Protein AF-A0A229R6T4-F1 (afdb_monomer)

InterPro domains:
  IPR029044 Nucleotide-diphospho-sugar transferases [SSF53448] (3-67)

pLDDT: mean 90.29, std 9.26, range [52.06, 97.5]

Radius of gyration: 14.87 Å; Cα contacts (8 Å, |Δi|>4): 60; chains: 1; bounding box: 37×19×37 Å

Mean predicted aligned error: 4.58 Å

Structure (mmCIF, N/CA/C/O backbone):
data_AF-A0A229R6T4-F1
#
_entry.id   AF-A0A229R6T4-F1
#
loop_
_atom_site.group_PDB
_atom_site.id
_atom_site.type_symbol
_atom_site.label_atom_id
_atom_site.label_alt_id
_atom_site.label_comp_id
_atom_site.label_asym_id
_atom_site.label_entity_id
_atom_site.label_seq_id
_atom_site.pdbx_PDB_ins_code
_atom_site.Cartn_x
_atom_site.Cartn_y
_atom_site.Cartn_z
_atom_site.occupancy
_atom_site.B_iso_or_equiv
_atom_site.auth_seq_id
_atom_site.auth_comp_id
_atom_site.auth_asym_id
_atom_site.auth_atom_id
_atom_site.pdbx_PDB_model_num
ATOM 1 N N . ARG A 1 1 ? -10.409 -8.851 -2.975 1.00 61.47 1 ARG A N 1
ATOM 2 C CA . ARG A 1 1 ? -9.556 -7.672 -3.269 1.00 61.47 1 ARG A CA 1
ATOM 3 C C . ARG A 1 1 ? -9.041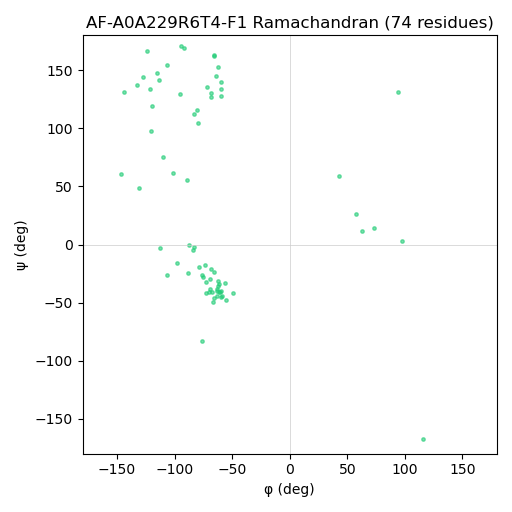 -7.772 -4.696 1.00 61.47 1 ARG A C 1
ATOM 5 O O . ARG A 1 1 ? -8.735 -8.873 -5.130 1.00 61.47 1 ARG A O 1
ATOM 12 N N . GLN A 1 2 ? -8.994 -6.653 -5.418 1.00 67.19 2 GLN A N 1
ATOM 13 C CA . GLN A 1 2 ? -8.761 -6.624 -6.870 1.00 67.19 2 GLN A CA 1
ATOM 14 C C . GLN A 1 2 ? -7.301 -6.934 -7.270 1.00 67.19 2 GLN A C 1
ATOM 16 O O . GLN A 1 2 ? -7.059 -7.282 -8.416 1.00 67.19 2 GLN A O 1
ATOM 21 N N . GLY A 1 3 ? -6.322 -6.851 -6.354 1.00 77.81 3 GLY A N 1
ATOM 22 C CA . GLY A 1 3 ? -4.920 -7.226 -6.629 1.00 77.81 3 GLY A CA 1
ATOM 23 C C . GLY A 1 3 ? -4.229 -6.380 -7.709 1.00 77.81 3 GLY A C 1
ATOM 24 O O . GLY A 1 3 ? -3.161 -6.738 -8.193 1.00 77.81 3 GLY A O 1
ATOM 25 N N . THR A 1 4 ? -4.851 -5.270 -8.110 1.00 90.19 4 THR A N 1
ATOM 26 C CA . THR A 1 4 ? -4.423 -4.418 -9.226 1.00 90.19 4 THR A CA 1
ATOM 27 C C . THR A 1 4 ? -3.624 -3.191 -8.779 1.00 90.19 4 THR A C 1
ATOM 29 O O . THR A 1 4 ? -2.958 -2.562 -9.605 1.00 90.19 4 THR A O 1
ATOM 32 N N . GLY A 1 5 ? -3.691 -2.850 -7.489 1.00 93.12 5 GLY A N 1
ATOM 33 C CA . GLY A 1 5 ? -2.973 -1.745 -6.857 1.00 93.12 5 GLY A CA 1
ATOM 34 C C . GLY A 1 5 ? -1.619 -2.153 -6.272 1.00 93.12 5 GLY A C 1
ATOM 35 O O . GLY A 1 5 ? -1.301 -3.335 -6.156 1.00 93.12 5 GLY A O 1
ATOM 36 N N . THR A 1 6 ? -0.814 -1.164 -5.890 1.00 95.12 6 THR A N 1
ATOM 37 C CA . THR A 1 6 ? 0.456 -1.356 -5.173 1.00 95.12 6 THR A CA 1
ATOM 38 C C . THR A 1 6 ? 0.388 -0.656 -3.825 1.00 95.12 6 THR A C 1
ATOM 40 O O . THR A 1 6 ? 0.268 0.564 -3.795 1.00 95.12 6 THR A O 1
ATOM 43 N N . THR A 1 7 ? 0.518 -1.401 -2.726 1.00 94.50 7 THR A N 1
ATOM 44 C CA . THR A 1 7 ? 0.513 -0.815 -1.372 1.00 94.50 7 THR A CA 1
ATOM 45 C C . THR A 1 7 ? 1.902 -0.389 -0.895 1.00 94.50 7 THR A C 1
ATOM 47 O O . THR A 1 7 ? 2.034 0.503 -0.064 1.00 94.50 7 THR A O 1
ATOM 50 N N . LEU A 1 8 ? 2.957 -1.003 -1.437 1.00 95.06 8 LEU A N 1
ATOM 51 C CA . LEU A 1 8 ? 4.342 -0.654 -1.144 1.00 95.06 8 LEU A CA 1
ATOM 52 C C . LEU A 1 8 ? 5.195 -0.802 -2.403 1.00 95.06 8 LEU A C 1
ATOM 54 O O . LE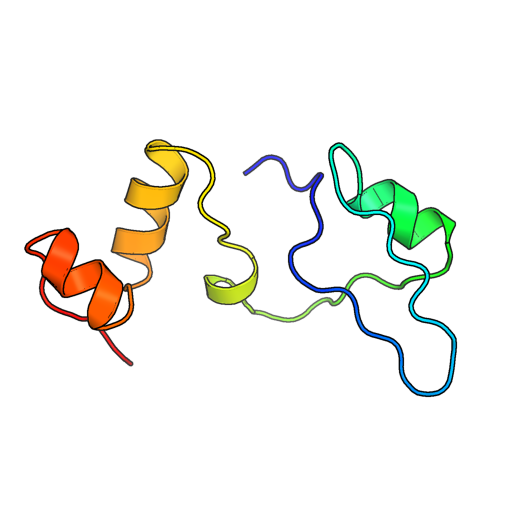U A 1 8 ? 5.161 -1.839 -3.064 1.00 95.06 8 LEU A O 1
ATOM 58 N N . LEU A 1 9 ? 5.991 0.224 -2.689 1.00 97.06 9 LEU A N 1
ATOM 59 C CA . LEU A 1 9 ? 7.055 0.202 -3.683 1.00 97.06 9 LEU A CA 1
ATOM 60 C C . LEU A 1 9 ? 8.369 0.526 -2.973 1.00 97.06 9 LEU A C 1
ATOM 62 O O . LEU A 1 9 ? 8.422 1.456 -2.170 1.00 97.06 9 LEU A O 1
ATOM 66 N N . LEU A 1 10 ? 9.416 -0.244 -3.257 1.00 95.81 10 LEU A N 1
ATOM 67 C CA . LEU A 1 10 ? 10.737 -0.088 -2.654 1.00 95.81 10 LEU A CA 1
ATOM 68 C C . LEU A 1 10 ? 11.795 0.014 -3.750 1.00 95.81 10 LEU A C 1
ATOM 70 O O . LEU A 1 10 ? 11.725 -0.698 -4.750 1.00 95.81 10 LEU A O 1
ATOM 74 N N . ALA A 1 11 ? 12.809 0.838 -3.509 1.00 95.81 11 ALA A N 1
ATOM 75 C CA . ALA A 1 11 ? 14.040 0.869 -4.284 1.00 95.81 11 ALA A CA 1
ATOM 76 C C . ALA A 1 11 ? 15.228 0.879 -3.316 1.00 95.81 11 ALA A C 1
ATOM 78 O O . ALA A 1 11 ? 15.182 1.548 -2.288 1.00 95.81 11 ALA A O 1
ATOM 79 N N . GLY A 1 12 ? 16.265 0.096 -3.625 1.00 90.31 12 GLY A N 1
ATOM 80 C CA . GLY A 1 12 ? 17.488 0.040 -2.820 1.00 90.31 12 GLY A CA 1
ATOM 81 C C . GLY A 1 12 ? 18.364 1.269 -3.058 1.00 90.31 12 GLY A C 1
ATOM 82 O O . GLY A 1 12 ? 18.324 2.231 -2.303 1.00 90.31 12 GLY A O 1
ATOM 83 N N . THR A 1 13 ? 19.162 1.232 -4.124 1.00 89.56 13 THR A N 1
ATOM 84 C CA . THR A 1 13 ? 20.075 2.324 -4.517 1.00 89.56 13 THR A CA 1
ATOM 85 C C . THR A 1 13 ? 19.684 3.004 -5.834 1.00 89.56 13 THR A C 1
ATOM 87 O O . THR A 1 13 ? 20.336 3.960 -6.246 1.00 89.56 13 THR A O 1
ATOM 90 N N . GLY A 1 14 ? 18.636 2.513 -6.503 1.00 88.50 14 GLY A N 1
ATOM 91 C CA . GLY A 1 14 ? 18.111 3.063 -7.756 1.00 88.50 14 GLY A CA 1
ATOM 92 C C . GLY A 1 14 ? 16.957 4.053 -7.554 1.00 88.50 14 GLY A C 1
ATOM 93 O O . GLY A 1 14 ? 16.437 4.176 -6.442 1.00 88.50 14 GLY A O 1
ATOM 94 N N . PRO A 1 15 ? 16.529 4.751 -8.623 1.00 92.31 15 PRO A N 1
ATOM 95 C CA . PRO A 1 15 ? 15.356 5.616 -8.572 1.00 92.31 15 PRO A CA 1
ATOM 96 C C . PRO A 1 15 ? 14.085 4.799 -8.303 1.00 92.31 15 PRO A C 1
ATOM 98 O O . PRO A 1 15 ? 13.948 3.668 -8.767 1.00 92.31 15 PRO A O 1
ATOM 101 N N . LEU A 1 16 ? 13.149 5.384 -7.551 1.00 95.38 16 LEU A N 1
ATOM 102 C CA . LEU A 1 16 ? 11.911 4.710 -7.150 1.00 95.38 16 LEU A CA 1
ATOM 103 C C . LEU A 1 16 ? 10.879 4.606 -8.288 1.00 95.38 16 LEU A C 1
ATOM 105 O O . LEU A 1 16 ? 10.085 3.676 -8.278 1.00 95.38 16 LEU A O 1
ATOM 109 N N . GLU A 1 17 ? 10.883 5.536 -9.252 1.00 95.38 17 GLU A N 1
ATOM 110 C CA . GLU A 1 17 ? 9.982 5.560 -10.424 1.00 95.38 17 GLU A CA 1
ATOM 111 C C . GLU A 1 17 ? 8.501 5.224 -10.107 1.00 95.38 17 GLU A C 1
ATOM 113 O O . GLU A 1 17 ? 7.947 4.259 -10.646 1.00 95.38 17 GLU A O 1
ATOM 118 N N . PRO A 1 18 ? 7.830 5.991 -9.222 1.00 97.19 18 PRO A N 1
ATOM 119 C CA . PRO A 1 18 ? 6.488 5.664 -8.750 1.00 97.19 18 PRO A CA 1
ATOM 120 C C . PRO A 1 18 ? 5.429 5.793 -9.855 1.00 97.19 18 PRO A C 1
ATOM 122 O O . PRO A 1 18 ? 5.315 6.822 -10.519 1.00 97.19 18 PRO A O 1
ATOM 125 N N . ARG A 1 19 ? 4.597 4.759 -10.007 1.00 97.38 19 ARG A N 1
ATOM 126 C CA . ARG A 1 19 ? 3.485 4.671 -10.974 1.00 97.38 19 ARG A CA 1
ATOM 127 C C . ARG A 1 19 ? 2.197 4.210 -10.287 1.00 97.38 19 ARG A C 1
ATOM 129 O O . ARG A 1 19 ? 1.531 3.275 -10.730 1.00 97.38 19 ARG A O 1
ATOM 136 N N . PHE A 1 20 ? 1.876 4.847 -9.160 1.00 95.94 20 PHE A N 1
ATOM 137 C CA . PHE A 1 20 ? 0.657 4.585 -8.392 1.00 95.94 20 PHE A CA 1
ATOM 138 C C . PHE A 1 20 ? -0.617 4.979 -9.154 1.00 95.94 20 PHE A C 1
ATOM 140 O O . PHE A 1 20 ? -0.581 5.738 -10.120 1.00 95.94 20 PHE A O 1
ATOM 147 N N . GLY A 1 21 ? -1.754 4.453 -8.693 1.00 93.00 21 GLY A N 1
ATOM 148 C CA . GLY A 1 21 ? -3.061 4.603 -9.331 1.00 93.00 21 GLY A CA 1
ATOM 149 C C . GLY A 1 21 ? -3.625 3.272 -9.832 1.00 93.00 21 GLY A C 1
ATOM 150 O O . GLY A 1 21 ? -3.135 2.188 -9.485 1.00 93.00 21 GLY A O 1
ATOM 151 N N . GLY A 1 22 ? -4.678 3.354 -10.646 1.00 93.50 22 GLY A N 1
ATOM 152 C CA . GLY A 1 22 ? -5.335 2.184 -11.229 1.00 93.50 22 GLY A CA 1
ATOM 153 C C . GLY A 1 22 ? -4.370 1.354 -12.081 1.00 93.50 22 GLY A C 1
ATOM 154 O O . GLY A 1 22 ? -3.694 1.881 -12.958 1.00 93.50 22 GLY A O 1
ATOM 155 N N . GLY A 1 23 ? -4.291 0.047 -11.815 1.00 95.00 23 GLY A N 1
ATOM 156 C CA . GLY A 1 23 ? -3.389 -0.861 -12.535 1.00 95.00 23 GLY A CA 1
ATOM 157 C C . GLY A 1 23 ? -1.904 -0.711 -12.181 1.00 95.00 23 GLY A C 1
ATOM 158 O O . GLY A 1 23 ? -1.051 -1.250 -12.892 1.00 95.00 23 GLY A O 1
ATOM 159 N N . SER A 1 24 ? -1.583 -0.010 -11.090 1.00 96.62 24 SER A N 1
ATOM 160 C CA . SER A 1 24 ? -0.204 0.243 -10.652 1.00 96.62 24 SER A CA 1
ATOM 161 C C . SER A 1 24 ? 0.628 -1.023 -10.447 1.00 96.62 24 SER A C 1
ATOM 163 O O . SER A 1 24 ? 1.812 -1.006 -10.768 1.00 96.62 24 SER A O 1
ATOM 165 N N . ALA A 1 25 ? 0.037 -2.145 -10.016 1.00 95.94 25 ALA A N 1
ATOM 166 C CA . ALA A 1 25 ? 0.772 -3.410 -9.886 1.00 95.94 25 ALA A CA 1
ATOM 167 C C . ALA A 1 25 ? 1.443 -3.818 -11.210 1.00 95.94 25 ALA A C 1
ATOM 169 O O . ALA A 1 25 ? 2.640 -4.101 -11.258 1.00 95.94 25 ALA A O 1
ATOM 170 N N . ARG A 1 26 ? 0.691 -3.758 -12.318 1.00 96.19 26 ARG A N 1
ATOM 171 C CA . ARG A 1 26 ? 1.213 -4.049 -13.659 1.00 96.19 26 ARG A CA 1
ATOM 172 C C . ARG A 1 26 ? 2.217 -2.991 -14.113 1.00 96.19 26 ARG A C 1
ATOM 174 O O . ARG A 1 26 ? 3.223 -3.345 -14.724 1.00 96.19 26 ARG A O 1
ATOM 181 N N . ALA A 1 27 ? 1.951 -1.714 -13.836 1.00 97.50 27 ALA A N 1
ATOM 182 C CA . ALA A 1 27 ? 2.832 -0.616 -14.231 1.00 97.50 27 ALA A CA 1
ATOM 183 C C . ALA A 1 27 ? 4.215 -0.706 -13.561 1.00 97.50 27 ALA A C 1
ATOM 185 O O . ALA A 1 27 ? 5.223 -0.455 -14.225 1.00 97.50 27 ALA A O 1
ATOM 186 N N . HIS A 1 28 ? 4.265 -1.110 -12.289 1.00 97.25 28 HIS A N 1
ATOM 187 C CA . HIS A 1 28 ? 5.510 -1.353 -11.560 1.00 97.25 28 HIS A CA 1
ATOM 188 C C . HIS A 1 28 ? 6.212 -2.631 -12.035 1.00 97.25 28 HIS A C 1
ATOM 190 O O . HIS A 1 28 ? 7.418 -2.613 -12.262 1.00 97.25 28 HIS A O 1
ATOM 196 N N . SER A 1 29 ? 5.493 -3.730 -12.286 1.00 95.69 29 SER A N 1
ATOM 197 C CA . SER A 1 29 ? 6.131 -4.921 -12.872 1.00 95.69 29 SER A CA 1
ATOM 198 C C . SER A 1 29 ? 6.748 -4.631 -14.244 1.00 95.69 29 SER A C 1
ATOM 200 O O . SER A 1 29 ? 7.873 -5.040 -14.517 1.00 95.69 29 SER A O 1
ATOM 202 N N . ALA A 1 30 ? 6.066 -3.849 -15.084 1.00 96.62 30 ALA A N 1
ATOM 203 C CA . ALA A 1 30 ? 6.602 -3.405 -16.370 1.00 96.62 30 ALA A CA 1
ATOM 204 C C . ALA A 1 30 ? 7.772 -2.409 -16.236 1.00 96.62 30 ALA A C 1
ATOM 206 O O . ALA A 1 30 ? 8.550 -2.258 -17.173 1.00 96.62 30 ALA A O 1
ATOM 207 N N . SER A 1 31 ? 7.911 -1.729 -15.090 1.00 94.81 31 SER A N 1
ATOM 208 C CA . SER A 1 31 ? 9.054 -0.856 -14.787 1.00 94.81 31 SER A CA 1
ATOM 209 C C . SER A 1 31 ? 10.272 -1.613 -14.253 1.00 94.81 31 SER A C 1
ATOM 211 O O . SER A 1 31 ? 11.292 -0.985 -13.986 1.00 94.81 31 SER A O 1
ATOM 213 N N . GLY A 1 32 ? 10.171 -2.936 -14.083 1.00 95.06 32 GLY A N 1
ATOM 214 C CA . GLY A 1 32 ? 11.232 -3.789 -13.544 1.00 95.06 32 GLY A CA 1
ATOM 215 C C . GLY A 1 32 ? 11.104 -4.103 -12.051 1.00 95.06 32 GLY A C 1
ATOM 216 O O . GLY A 1 32 ? 11.963 -4.794 -11.507 1.00 95.06 32 GLY A O 1
ATOM 217 N N . ALA A 1 33 ? 10.047 -3.645 -11.371 1.00 96.12 33 ALA A N 1
ATOM 218 C CA . ALA A 1 33 ? 9.822 -4.003 -9.974 1.00 96.12 33 ALA A CA 1
ATOM 219 C C . ALA A 1 33 ? 9.385 -5.472 -9.845 1.00 96.12 33 ALA A C 1
ATOM 221 O O . ALA A 1 33 ? 8.505 -5.950 -10.563 1.00 96.12 33 ALA A O 1
ATOM 222 N N . THR A 1 34 ? 9.969 -6.186 -8.883 1.00 95.00 34 THR A N 1
ATOM 223 C CA . THR A 1 34 ? 9.617 -7.585 -8.599 1.00 95.00 34 THR A CA 1
ATOM 224 C C . THR A 1 34 ? 8.579 -7.655 -7.472 1.00 95.00 34 THR A C 1
ATOM 226 O O . THR A 1 34 ? 8.807 -7.057 -6.417 1.00 95.00 34 THR A O 1
ATOM 229 N N . PRO A 1 35 ? 7.453 -8.379 -7.642 1.00 93.62 35 PRO A N 1
ATOM 230 C CA . PRO A 1 35 ? 6.474 -8.565 -6.573 1.00 93.62 35 PRO A CA 1
ATOM 231 C C . PRO A 1 35 ? 7.075 -9.255 -5.342 1.00 93.62 35 PRO A C 1
ATOM 233 O O . PRO A 1 35 ? 7.734 -10.287 -5.458 1.00 93.62 35 PRO A O 1
ATOM 236 N N . LEU A 1 36 ? 6.798 -8.726 -4.148 1.00 92.56 36 LEU A N 1
ATOM 237 C CA . LEU A 1 36 ? 7.232 -9.342 -2.893 1.00 92.56 36 LEU A CA 1
ATOM 238 C C . LEU A 1 36 ? 6.294 -10.488 -2.487 1.00 92.56 36 LEU A C 1
ATOM 240 O O . LEU A 1 36 ? 5.127 -10.273 -2.140 1.00 92.56 36 LEU A O 1
ATOM 244 N N . THR A 1 37 ? 6.826 -11.709 -2.454 1.00 90.44 37 THR A N 1
ATOM 245 C CA . THR A 1 37 ? 6.120 -12.930 -2.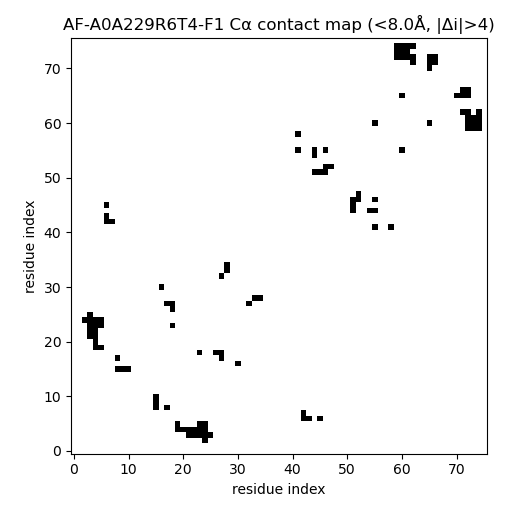029 1.00 90.44 37 THR A CA 1
ATOM 246 C C . THR A 1 37 ? 6.263 -13.175 -0.523 1.00 90.44 37 THR A C 1
ATOM 248 O O . THR A 1 37 ? 6.738 -14.222 -0.093 1.00 90.44 37 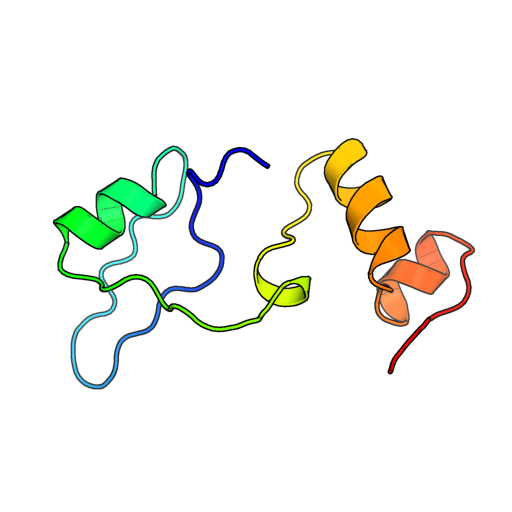THR A O 1
ATOM 251 N N . ILE A 1 38 ? 5.880 -12.187 0.289 1.00 90.31 38 ILE A N 1
ATOM 252 C CA . ILE A 1 38 ? 5.884 -12.273 1.761 1.00 90.31 38 ILE A CA 1
ATOM 253 C C . ILE A 1 38 ? 4.462 -12.407 2.316 1.00 90.31 38 ILE A C 1
ATOM 255 O O . ILE A 1 38 ? 3.503 -11.953 1.688 1.00 90.31 38 ILE A O 1
ATOM 259 N N . THR A 1 39 ? 4.301 -12.993 3.500 1.00 89.31 39 THR A N 1
ATOM 260 C CA . THR A 1 39 ? 3.023 -12.947 4.227 1.00 89.31 39 THR A CA 1
ATOM 261 C C . THR A 1 39 ? 2.911 -11.596 4.921 1.00 89.31 39 THR A C 1
ATOM 263 O O . THR A 1 39 ? 3.602 -11.338 5.899 1.00 89.31 39 THR A O 1
ATOM 266 N N . ALA A 1 40 ? 2.082 -10.709 4.377 1.00 89.06 40 ALA A N 1
ATOM 267 C CA . ALA A 1 40 ? 1.923 -9.345 4.874 1.00 89.06 40 ALA A CA 1
ATOM 268 C C . ALA A 1 40 ? 0.476 -8.878 4.668 1.00 89.06 40 ALA A C 1
ATOM 270 O O . ALA A 1 40 ? 0.206 -7.953 3.906 1.00 89.06 40 ALA A O 1
ATOM 271 N N . GLU A 1 41 ? -0.470 -9.585 5.286 1.00 88.38 41 GLU A N 1
ATOM 272 C CA . GLU A 1 41 ? -1.906 -9.334 5.107 1.00 88.38 41 GLU A CA 1
ATOM 273 C C . GLU A 1 41 ? -2.298 -7.912 5.512 1.00 88.38 41 GLU A C 1
ATOM 275 O O . GLU A 1 41 ? -2.945 -7.222 4.731 1.00 88.38 41 GLU A O 1
ATOM 280 N N . SER A 1 42 ? -1.815 -7.432 6.663 1.00 89.69 42 SER A N 1
ATOM 281 C CA . SER A 1 42 ? -2.057 -6.058 7.121 1.00 89.69 42 SER A CA 1
ATOM 282 C C . SER A 1 42 ? -1.479 -5.005 6.172 1.00 89.69 42 SER A C 1
ATOM 284 O O . SER A 1 42 ? -2.101 -3.972 5.951 1.00 89.69 42 SER A O 1
ATOM 286 N N . LEU A 1 43 ? -0.322 -5.278 5.559 1.00 91.75 43 LEU A N 1
ATOM 287 C CA . LEU A 1 43 ? 0.294 -4.378 4.583 1.00 91.75 43 LEU A CA 1
ATOM 288 C C . LEU A 1 43 ? -0.460 -4.366 3.252 1.00 91.75 43 LEU A C 1
ATOM 290 O O . LEU A 1 43 ? -0.465 -3.346 2.586 1.00 91.75 43 LEU A O 1
ATOM 294 N N . ARG A 1 44 ? -1.073 -5.479 2.836 1.00 91.69 44 ARG A N 1
ATOM 295 C CA . ARG A 1 44 ? -1.837 -5.566 1.575 1.00 91.69 44 ARG A CA 1
ATOM 296 C C . ARG A 1 44 ? -3.278 -5.068 1.703 1.00 91.69 44 ARG A C 1
ATOM 298 O O . ARG A 1 44 ? -4.009 -5.069 0.711 1.00 91.69 44 ARG A O 1
ATOM 305 N N . ALA A 1 45 ? -3.701 -4.714 2.913 1.00 91.25 45 ALA A N 1
ATOM 306 C CA . ALA A 1 45 ? -5.072 -4.353 3.218 1.00 91.25 45 ALA A CA 1
ATOM 307 C C . ALA A 1 45 ? -5.261 -2.829 3.329 1.00 91.25 45 ALA A C 1
ATOM 309 O O . ALA A 1 45 ? -5.647 -2.315 4.376 1.00 91.25 45 ALA A O 1
ATOM 310 N N . ASP A 1 46 ? -4.998 -2.100 2.242 1.00 92.06 46 ASP A N 1
ATOM 311 C CA . ASP A 1 46 ? -5.383 -0.688 2.112 1.00 92.06 46 ASP A CA 1
ATOM 312 C C . ASP A 1 46 ? -6.909 -0.504 2.171 1.00 92.06 46 ASP A C 1
ATOM 314 O O . ASP A 1 46 ? -7.677 -1.427 1.887 1.00 92.06 46 ASP A O 1
ATOM 318 N N . VAL A 1 47 ? -7.358 0.671 2.618 1.00 93.50 47 VAL A N 1
ATOM 319 C CA . VAL A 1 47 ? -8.772 0.957 2.898 1.00 93.50 47 VAL A CA 1
ATOM 320 C C . VAL A 1 47 ? -9.245 2.116 2.033 1.00 93.50 47 VAL A C 1
ATOM 322 O O . VAL A 1 47 ? -9.057 3.272 2.408 1.00 93.50 47 VAL A O 1
ATOM 325 N N . ASP A 1 48 ? -9.895 1.797 0.915 1.00 91.00 48 ASP A N 1
ATOM 326 C CA . ASP A 1 48 ? -10.500 2.789 0.015 1.00 91.00 48 ASP A CA 1
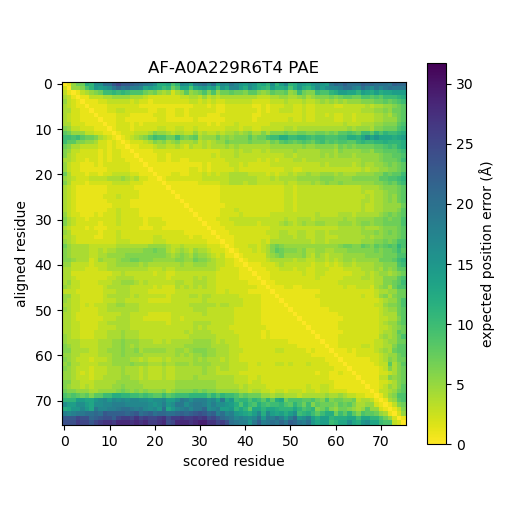ATOM 327 C C . ASP A 1 48 ? -12.031 2.796 0.112 1.00 91.00 48 ASP A C 1
ATOM 329 O O . ASP A 1 48 ? -12.684 3.809 -0.149 1.00 91.00 48 ASP A O 1
ATOM 333 N N . THR A 1 49 ? -12.621 1.662 0.499 1.00 93.00 49 THR A N 1
ATOM 334 C CA . THR A 1 49 ? -14.071 1.456 0.551 1.00 93.00 49 THR A CA 1
ATOM 335 C C . THR A 1 49 ? -14.553 1.011 1.933 1.00 93.00 49 THR A C 1
ATOM 337 O O . THR A 1 49 ? -13.779 0.595 2.798 1.00 93.00 49 THR A O 1
ATOM 340 N N . ALA A 1 50 ? -15.872 1.066 2.146 1.00 95.06 50 ALA A N 1
ATOM 341 C CA . ALA A 1 50 ? -16.492 0.552 3.367 1.00 95.06 50 ALA A CA 1
ATOM 342 C C . ALA A 1 50 ? -16.258 -0.960 3.557 1.00 95.06 50 ALA A C 1
ATOM 344 O O . ALA A 1 50 ? -16.061 -1.410 4.687 1.00 95.06 50 ALA A O 1
ATOM 345 N N . ASP A 1 51 ? -16.213 -1.730 2.467 1.00 93.62 51 ASP A N 1
ATOM 346 C CA . ASP A 1 51 ? -15.936 -3.169 2.511 1.00 93.62 51 ASP A CA 1
ATOM 347 C C . ASP A 1 51 ? -14.484 -3.451 2.915 1.00 93.62 51 ASP A C 1
ATOM 349 O O . ASP A 1 51 ? -14.217 -4.356 3.711 1.00 93.62 51 ASP A O 1
ATOM 353 N N . ASP A 1 52 ? -13.538 -2.632 2.446 1.00 92.88 52 ASP A N 1
ATOM 354 C CA . ASP A 1 52 ? -12.144 -2.727 2.885 1.00 92.88 52 ASP A CA 1
ATOM 355 C C . ASP A 1 52 ? -12.014 -2.427 4.378 1.00 92.88 52 ASP A C 1
ATOM 357 O O . ASP A 1 52 ? -11.278 -3.119 5.085 1.00 92.88 52 ASP A O 1
ATOM 361 N N . LEU A 1 53 ? -12.766 -1.435 4.870 1.00 94.06 53 LEU A N 1
ATOM 362 C CA . LEU A 1 53 ? -12.805 -1.087 6.286 1.00 94.06 53 LEU A CA 1
ATOM 363 C C . LEU A 1 53 ? -13.372 -2.238 7.128 1.00 94.06 53 LEU A C 1
ATOM 365 O O . LEU A 1 53 ? -12.815 -2.569 8.175 1.00 94.06 53 LEU A O 1
ATOM 369 N N . ALA A 1 54 ? -14.457 -2.870 6.675 1.00 93.00 54 ALA A N 1
ATOM 370 C CA . ALA A 1 54 ? -15.017 -4.050 7.329 1.00 93.00 54 ALA A CA 1
ATOM 371 C C . ALA A 1 54 ? -13.998 -5.199 7.387 1.00 93.00 54 ALA A C 1
ATOM 373 O O . ALA A 1 54 ? -13.868 -5.846 8.426 1.00 93.00 54 ALA A O 1
ATOM 374 N N . HIS A 1 55 ? -13.225 -5.399 6.319 1.00 91.25 55 HIS A N 1
ATOM 375 C CA . HIS A 1 55 ? -12.172 -6.408 6.271 1.00 91.25 55 HIS A CA 1
ATOM 376 C C . HIS A 1 55 ? -11.010 -6.109 7.231 1.00 91.25 55 HIS A C 1
ATOM 378 O O . HIS A 1 55 ? -10.642 -6.969 8.027 1.00 91.25 55 HIS A O 1
ATOM 384 N N . VAL A 1 56 ? -10.442 -4.898 7.240 1.00 92.38 56 VAL A N 1
ATOM 385 C CA . VAL A 1 56 ? -9.310 -4.607 8.148 1.00 92.38 56 VAL A CA 1
ATOM 386 C C . VAL A 1 56 ? -9.708 -4.649 9.621 1.00 92.38 56 VAL A C 1
ATOM 388 O O . VAL A 1 56 ? -8.869 -4.920 10.475 1.00 92.38 56 VAL A O 1
ATOM 391 N N . ARG A 1 57 ? -10.993 -4.451 9.947 1.00 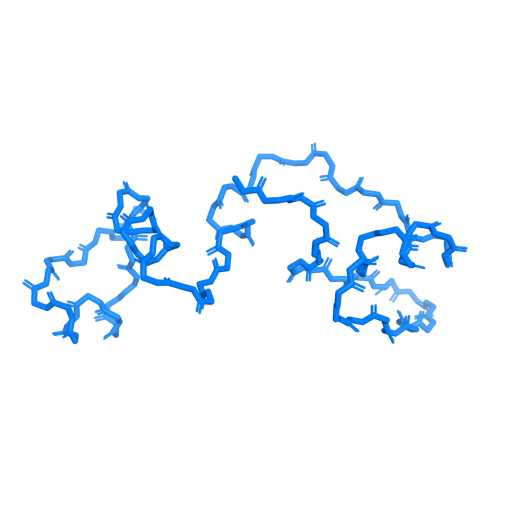92.00 57 ARG A N 1
ATOM 392 C CA . ARG A 1 57 ? -11.492 -4.651 11.316 1.00 92.00 57 ARG A CA 1
ATOM 393 C C . ARG A 1 57 ? -11.345 -6.097 11.782 1.00 92.00 57 ARG A C 1
ATOM 395 O O . ARG A 1 57 ? -11.110 -6.293 12.969 1.00 92.00 57 ARG A O 1
ATOM 402 N N . THR A 1 58 ? -11.431 -7.087 10.888 1.00 90.81 58 THR A N 1
ATOM 403 C CA . THR A 1 58 ? -11.197 -8.496 11.252 1.00 90.81 58 THR A CA 1
ATOM 404 C C . THR A 1 58 ? -9.714 -8.815 11.418 1.00 90.81 58 THR A C 1
ATOM 406 O O . THR A 1 58 ? -9.380 -9.731 12.158 1.00 90.81 58 THR A O 1
ATOM 409 N N . LEU A 1 59 ? -8.831 -8.065 10.748 1.00 90.50 59 LEU A N 1
ATOM 410 C CA . LEU A 1 59 ? -7.374 -8.176 10.907 1.00 90.50 59 LEU A CA 1
ATOM 411 C C . LEU A 1 59 ? -6.859 -7.473 12.176 1.00 90.50 59 LEU A C 1
ATOM 413 O O . LEU A 1 59 ? -5.762 -7.767 12.639 1.00 90.50 59 LEU A O 1
ATOM 417 N N . GLY A 1 60 ? -7.652 -6.556 12.735 1.00 92.06 60 GLY A N 1
ATOM 418 C CA . GLY A 1 60 ? -7.247 -5.666 13.816 1.00 92.06 60 GLY A CA 1
ATOM 419 C C . GLY A 1 60 ? -6.743 -4.330 13.272 1.00 92.06 60 GLY A C 1
ATOM 420 O O . GLY A 1 60 ? -5.916 -4.261 12.366 1.00 92.06 60 GLY A O 1
ATOM 421 N N . VAL A 1 61 ? -7.256 -3.235 13.837 1.00 93.31 61 VAL A N 1
ATOM 422 C CA . VAL A 1 61 ? -6.848 -1.872 13.475 1.00 93.31 61 VAL A CA 1
ATOM 423 C C . VAL A 1 61 ? -6.167 -1.189 14.652 1.00 93.31 61 VAL A C 1
ATOM 425 O O . VAL A 1 61 ? -6.515 -1.418 15.811 1.00 93.31 61 VAL A O 1
ATOM 428 N N . GLY A 1 62 ? -5.209 -0.313 14.350 1.00 92.81 62 GLY A N 1
ATOM 429 C CA . GLY A 1 62 ? -4.463 0.421 15.367 1.00 92.81 62 GLY A CA 1
ATOM 430 C C . GLY A 1 62 ? -5.324 1.399 16.174 1.00 92.81 62 GLY A C 1
ATOM 431 O O . GLY A 1 62 ? -6.402 1.821 15.749 1.00 92.81 62 GLY A O 1
ATOM 432 N N . LYS A 1 63 ? -4.784 1.831 17.322 1.00 95.19 63 LYS A N 1
ATOM 433 C CA . LYS A 1 63 ? -5.492 2.599 18.364 1.00 95.19 63 LYS A CA 1
ATOM 434 C C . LYS A 1 63 ? -6.264 3.809 17.835 1.00 95.19 63 LYS A C 1
ATOM 436 O O . LYS A 1 63 ? -7.365 4.086 18.288 1.00 95.19 63 LYS A O 1
ATOM 441 N N . ARG A 1 64 ? -5.682 4.560 16.894 1.00 94.94 64 ARG A N 1
ATOM 442 C CA . ARG A 1 64 ? -6.325 5.772 16.358 1.00 94.94 64 ARG A CA 1
ATOM 443 C C . ARG A 1 64 ? -7.600 5.438 15.584 1.00 94.94 64 ARG A C 1
ATOM 445 O O . ARG A 1 64 ? -8.629 6.060 15.825 1.00 94.94 64 ARG A O 1
ATOM 452 N N . SER A 1 65 ? -7.544 4.433 14.714 1.00 94.06 65 SER A N 1
ATOM 453 C CA . SER A 1 65 ? -8.699 3.985 13.936 1.00 94.06 65 SER A CA 1
ATOM 454 C C . SER A 1 65 ? -9.726 3.288 14.823 1.00 94.06 65 SER A C 1
ATOM 456 O O . SER A 1 65 ? -10.917 3.549 14.698 1.00 94.06 65 SER A O 1
ATOM 458 N N . SER A 1 66 ? -9.283 2.457 15.770 1.00 94.00 66 SER A N 1
ATOM 459 C CA . SER A 1 66 ? -10.180 1.734 16.675 1.00 94.00 66 SER A CA 1
ATOM 460 C C . SER A 1 66 ? -11.023 2.692 17.534 1.00 94.00 66 SER A C 1
ATOM 462 O O . SER A 1 66 ? -12.231 2.494 17.661 1.00 94.00 66 SER A O 1
ATOM 464 N N . THR A 1 67 ? -10.422 3.780 18.040 1.00 94.94 67 THR A N 1
ATOM 465 C CA . THR A 1 67 ? -11.128 4.836 18.786 1.00 94.94 67 THR A CA 1
ATOM 466 C C . THR A 1 67 ? -12.240 5.480 17.959 1.00 94.94 67 THR A C 1
ATOM 468 O O . THR A 1 67 ? -13.343 5.657 18.466 1.00 94.94 67 THR A O 1
ATOM 471 N N . LEU A 1 68 ? -11.980 5.800 16.686 1.00 94.94 68 LEU A N 1
ATOM 472 C CA . LEU A 1 68 ? -12.988 6.400 15.802 1.00 94.94 68 LEU A CA 1
ATOM 473 C C . LEU A 1 68 ? -14.106 5.418 15.431 1.00 94.94 68 LEU A C 1
ATOM 475 O O . LEU A 1 68 ? -15.240 5.830 15.212 1.00 94.94 68 LEU A O 1
ATOM 479 N N . LEU A 1 69 ? -13.796 4.123 15.382 1.00 91.94 69 LEU A N 1
ATOM 480 C CA . LEU A 1 69 ? -14.745 3.060 15.048 1.00 91.94 69 LEU A CA 1
ATOM 481 C C . LEU A 1 69 ? -15.516 2.526 16.264 1.00 91.94 69 LEU A C 1
ATOM 483 O O . LEU A 1 69 ? -16.279 1.572 16.115 1.00 91.94 69 LEU A O 1
ATOM 487 N N . GLY A 1 70 ? -15.269 3.051 17.470 1.00 88.19 70 GLY A N 1
ATOM 488 C CA . GLY A 1 70 ? -15.865 2.536 18.709 1.00 88.19 70 GLY A CA 1
ATOM 489 C C . GLY A 1 70 ? -15.564 1.052 18.957 1.00 88.19 70 GLY A C 1
ATOM 490 O O . GLY A 1 70 ? -16.358 0.354 19.580 1.00 88.19 70 GLY A O 1
ATOM 491 N N . THR A 1 71 ? -14.452 0.545 18.421 1.00 78.25 71 THR A N 1
ATOM 492 C CA . THR A 1 71 ? -14.051 -0.866 18.519 1.00 78.25 71 THR A CA 1
ATOM 493 C C . THR A 1 71 ? -12.773 -0.953 19.360 1.00 78.25 71 THR A C 1
ATOM 495 O O . THR A 1 71 ? -11.914 -0.076 19.230 1.00 78.25 71 THR A O 1
ATOM 498 N N . PRO A 1 72 ? -12.597 -1.965 20.229 1.00 73.69 72 PRO A N 1
ATOM 499 C CA . PRO A 1 72 ? -11.336 -2.146 20.939 1.00 73.69 72 PRO A CA 1
ATOM 500 C C . PRO A 1 72 ? -10.177 -2.344 19.955 1.00 73.69 72 PRO A C 1
ATOM 502 O O . PRO A 1 72 ? -10.309 -3.004 18.926 1.00 73.69 72 PRO A O 1
ATOM 505 N N . CYS A 1 73 ? -9.037 -1.736 20.277 1.00 73.31 73 CYS A N 1
ATOM 506 C CA . CYS A 1 73 ? -7.802 -1.920 19.530 1.00 73.31 73 CYS A CA 1
ATOM 507 C C . CYS A 1 73 ? -7.296 -3.351 19.736 1.00 73.31 73 CYS A C 1
ATOM 509 O O . CYS A 1 73 ? -7.114 -3.766 20.880 1.00 73.31 73 CYS A O 1
ATOM 511 N N . VAL A 1 74 ? -7.028 -4.074 18.652 1.00 66.69 74 VAL A N 1
ATOM 512 C CA . VAL A 1 74 ? -6.419 -5.409 18.699 1.00 66.69 74 VAL A CA 1
ATOM 513 C C . VAL A 1 74 ? -5.010 -5.264 18.134 1.00 66.69 74 VAL A C 1
ATOM 515 O O .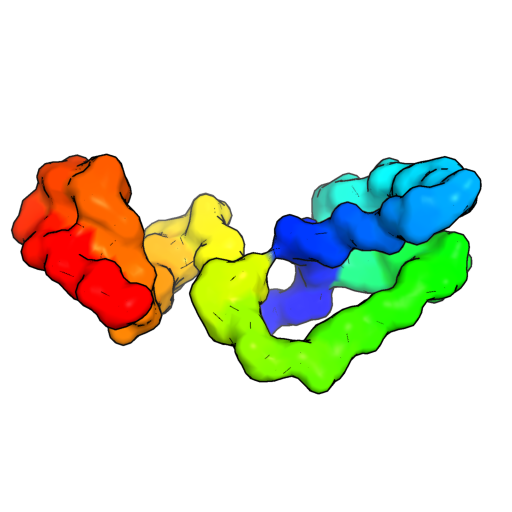 VAL A 1 74 ? -4.774 -5.548 16.967 1.00 66.69 74 VAL A O 1
ATOM 518 N N . VAL A 1 75 ? -4.088 -4.694 18.917 1.00 55.38 75 VAL A N 1
ATOM 519 C CA . VAL A 1 75 ? -2.662 -4.758 18.556 1.00 55.38 75 VAL A CA 1
ATOM 520 C C . VAL A 1 75 ? -2.154 -6.106 19.051 1.00 55.38 75 VAL A C 1
ATOM 522 O O . VAL A 1 75 ? -2.130 -6.321 20.263 1.00 55.38 75 VAL A O 1
ATOM 525 N N . MET A 1 76 ? -1.802 -6.998 18.127 1.00 52.06 76 MET A N 1
ATOM 526 C CA . MET A 1 76 ? -0.877 -8.103 18.395 1.00 52.06 76 MET A CA 1
ATOM 527 C C . MET A 1 76 ? 0.540 -7.654 18.062 1.00 52.06 76 MET A C 1
ATOM 529 O O . MET A 1 76 ? 0.696 -6.953 17.035 1.00 52.06 76 MET A O 1
#

Solvent-accessible surface area (backbone atoms only — not comparable to full-atom values): 5039 Å² total; per-residue (Å²): 132,87,81,36,58,65,81,78,87,88,52,89,91,59,83,70,79,85,53,80,56,92,50,13,36,58,51,37,45,74,71,70,51,77,85,81,93,67,96,49,67,78,66,70,54,67,69,89,48,74,66,38,46,59,51,40,59,77,74,39,37,56,64,74,60,13,63,77,64,78,40,85,55,50,80,129

Foldseek 3Di:
DPQQFDLDFDDDPDDRPQDGDGSRVVVCVVVVDDDDPDPDVLSVQDDDDPVSVVVVVVVFDAPVVCVVVVHDGDDD

Nearest PDB structures (foldseek):
  6bwg-assembly1_A  TM=9.716E-01  e=4.25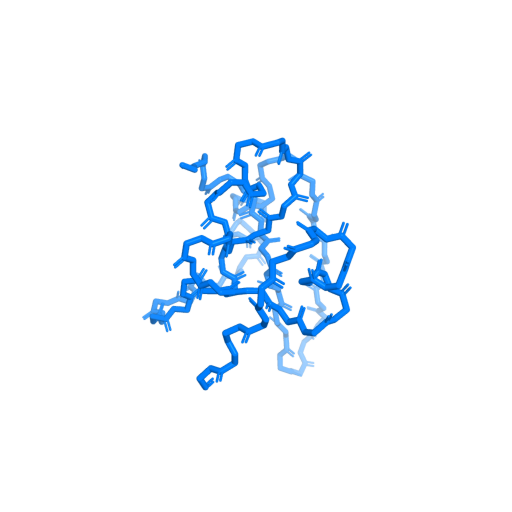8E-03  Mycobacterium tuberculosis H37Rv
  6bwg-assembly2_B  TM=9.791E-01  e=4.932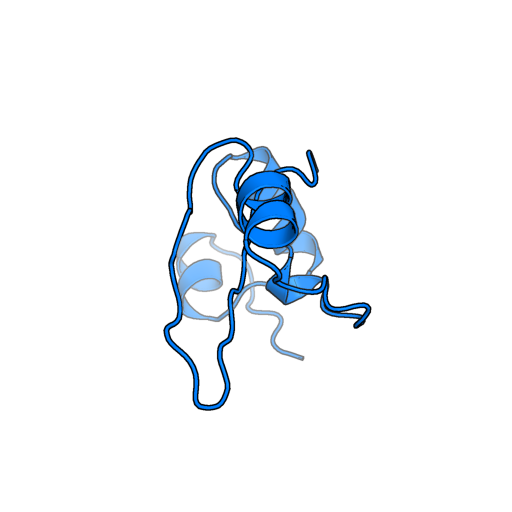E-03  Mycobacterium tuberculosis H37Rv
  6bwh-assembly3_C  TM=9.837E-01  e=1.720E-02  Mycobacterium tuberculosis H37Rv

Secondary structure (DSSP, 8-state):
----S-S----SSS------STTHHHHHHHTTPPP--S--HHHH---SSHHHHHHHHHH---HHHHHHTT------

Sequence (76 aa):
RQGTGTTLLLAGTGPLEPRFGGGSARAHSASGATPLTITAESLRADVDTADDLAHVRTLGVGKRSSTLLGTPCVVM

Organism: NCBI:txid589330